Protein AF-A0A2M8LPF5-F1 (afdb_monomer_lite)

Radius of gyration: 15.5 Å; chains: 1; bounding box: 28×37×40 Å

Secondary structure (DSSP, 8-state):
-EEE-SS--SS--HHHHHTT--EEEEEEEESS-EEEEEEEE-SS--EEEEEEEETTTEEEEEEEESSEEEEEEEES-EEEEEEEEE-GGG-SS--EESSHHHHHH-SSSPPPTT------

pLDDT: mean 90.02, std 10.53, range [38.28, 98.12]

Foldseek 3Di:
DKDKDPADDPDDDPVCVVVVFTIKMKAKDFAPKAPKDWPAAQDDDDWDWDWDDDPPQKIWIFTDDPHTTMIIMGGNDMDIDFIWTDHVVVDDQATHTPDPVCCVVDRGHDDDNPDDDDPD

Sequence (120 aa):
MRLDLTEFPASPRPEWAEAGCDRVQCHVVFLDVADLRLERWAGAGEGELTVTSLEPRRLRIQAEGEAMRCGFTSNDSLTVRHVSAYRSHKGQERHFFASPLDRRRFTDELPRTDERTFYG

Organism: NCBI:txid2665496

Structure (mmCIF, N/CA/C/O backbone):
data_AF-A0A2M8LPF5-F1
#
_entry.id   AF-A0A2M8LPF5-F1
#
loop_
_atom_site.group_PDB
_atom_site.id
_atom_site.type_symbol
_atom_site.label_atom_id
_atom_site.label_alt_id
_atom_site.label_comp_id
_atom_site.label_asym_id
_atom_site.label_entity_id
_atom_site.label_seq_id
_atom_site.pdbx_PDB_ins_code
_atom_site.Cartn_x
_atom_site.Cartn_y
_atom_site.Cartn_z
_atom_site.occupancy
_atom_site.B_iso_or_equiv
_atom_site.auth_seq_id
_atom_site.auth_comp_id
_atom_site.auth_asym_id
_atom_site.auth_atom_id
_atom_site.pdbx_PDB_model_num
ATOM 1 N N . MET A 1 1 ? 3.780 -5.605 -3.356 1.00 89.69 1 MET A N 1
ATOM 2 C CA . MET A 1 1 ? 3.944 -4.134 -3.380 1.00 89.69 1 MET A CA 1
ATOM 3 C C . MET A 1 1 ? 3.510 -3.577 -2.038 1.00 89.69 1 MET A C 1
ATOM 5 O O . MET A 1 1 ? 2.483 -4.021 -1.543 1.00 89.69 1 MET A O 1
ATOM 9 N N . ARG A 1 2 ? 4.279 -2.665 -1.440 1.00 92.88 2 ARG A N 1
ATOM 10 C CA . ARG A 1 2 ? 3.896 -1.967 -0.204 1.00 92.88 2 ARG A CA 1
ATOM 11 C C . ARG A 1 2 ? 3.343 -0.595 -0.575 1.00 92.88 2 ARG A C 1
ATOM 13 O O . ARG A 1 2 ? 3.956 0.072 -1.400 1.00 92.88 2 ARG A O 1
ATOM 20 N N . LEU A 1 3 ? 2.203 -0.226 -0.004 1.00 92.62 3 LEU A N 1
ATOM 21 C CA . LEU A 1 3 ? 1.479 1.002 -0.324 1.00 92.62 3 LEU A CA 1
ATOM 22 C C . LEU A 1 3 ? 1.091 1.732 0.955 1.00 92.62 3 LEU A C 1
ATOM 24 O O . LEU A 1 3 ? 0.519 1.103 1.848 1.00 92.62 3 LEU A O 1
ATOM 28 N N . ASP A 1 4 ? 1.345 3.037 0.983 1.00 93.19 4 ASP A N 1
ATOM 29 C CA . ASP A 1 4 ? 0.772 3.966 1.953 1.00 93.19 4 ASP A CA 1
ATOM 30 C C . ASP A 1 4 ? -0.463 4.615 1.316 1.00 93.19 4 ASP A C 1
ATOM 32 O O . ASP A 1 4 ? -0.401 5.117 0.194 1.00 93.19 4 ASP A O 1
ATOM 36 N N . LEU A 1 5 ? -1.605 4.564 1.999 1.00 91.50 5 LEU A N 1
ATOM 37 C CA . LEU A 1 5 ? -2.843 5.162 1.511 1.00 91.50 5 LEU A CA 1
ATOM 38 C C . LEU A 1 5 ? -2.822 6.678 1.726 1.00 91.50 5 LEU A C 1
ATOM 40 O O . LEU A 1 5 ? -2.467 7.167 2.804 1.00 91.50 5 LEU A O 1
ATOM 44 N N . THR A 1 6 ? -3.259 7.416 0.705 1.00 87.06 6 THR A N 1
ATOM 45 C CA . THR A 1 6 ? -3.324 8.883 0.729 1.00 87.06 6 THR A CA 1
ATOM 46 C C . THR A 1 6 ? -4.303 9.397 1.780 1.00 87.06 6 THR A C 1
ATOM 48 O O . THR A 1 6 ? -4.025 10.396 2.443 1.00 87.06 6 THR A O 1
ATOM 51 N N . GLU A 1 7 ? -5.423 8.700 1.966 1.00 90.25 7 GLU A N 1
ATOM 52 C CA . GLU A 1 7 ? -6.460 9.062 2.928 1.00 90.25 7 GLU A CA 1
ATOM 53 C C . GLU A 1 7 ? -6.478 8.097 4.111 1.00 90.25 7 GLU A C 1
ATOM 55 O O . GLU A 1 7 ? -6.375 6.875 3.960 1.00 90.25 7 GLU A O 1
ATOM 60 N N . PHE A 1 8 ? -6.635 8.659 5.309 1.00 93.69 8 PHE A N 1
ATOM 61 C CA . PHE A 1 8 ? -6.887 7.864 6.500 1.00 93.69 8 PHE A CA 1
ATOM 62 C C . PHE A 1 8 ? -8.361 7.422 6.523 1.00 93.69 8 PHE A C 1
ATOM 64 O O . PHE A 1 8 ? -9.230 8.214 6.152 1.00 93.69 8 PHE A O 1
ATOM 71 N N . PRO A 1 9 ? -8.685 6.188 6.953 1.00 92.44 9 PRO A N 1
ATOM 72 C CA . PRO A 1 9 ? -10.062 5.707 6.956 1.00 92.44 9 PRO A CA 1
ATOM 73 C C . PRO A 1 9 ? -10.986 6.614 7.775 1.00 92.44 9 PRO A C 1
ATOM 75 O O . PRO A 1 9 ? -10.660 6.965 8.906 1.00 92.44 9 PRO A O 1
ATOM 78 N N . ALA A 1 10 ? -12.178 6.911 7.249 1.00 93.56 10 ALA A N 1
ATOM 79 C CA . ALA A 1 10 ? -13.189 7.712 7.953 1.00 93.56 10 ALA A CA 1
ATOM 80 C C . ALA A 1 10 ? -13.685 7.055 9.257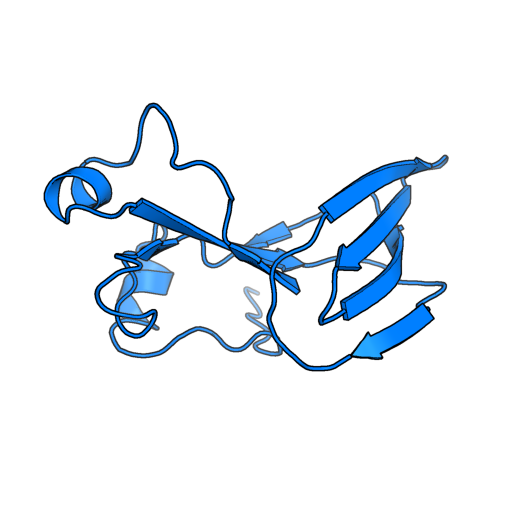 1.00 93.56 10 ALA A C 1
ATOM 82 O O . ALA A 1 10 ? -14.147 7.728 10.175 1.00 93.56 10 ALA A O 1
ATOM 83 N N . SER A 1 11 ? -13.598 5.728 9.347 1.00 93.75 11 SER A N 1
ATOM 84 C CA . SER A 1 11 ? -13.891 4.952 10.553 1.00 93.75 11 SER A CA 1
ATOM 85 C C . SER A 1 11 ? -12.700 4.046 10.857 1.00 93.75 11 SER A C 1
ATOM 87 O O . SER A 1 11 ? -12.702 2.869 10.485 1.00 93.75 11 SER A O 1
ATOM 89 N N . PRO A 1 12 ? -11.631 4.599 11.454 1.00 95.00 12 PRO A N 1
ATOM 90 C CA . PRO A 1 12 ? -10.447 3.827 11.782 1.00 95.00 12 PRO A CA 1
ATOM 91 C C . PRO A 1 12 ? -10.733 2.892 12.957 1.00 95.00 12 PRO A C 1
ATOM 93 O O . PRO A 1 12 ? -11.694 3.060 13.710 1.00 95.00 12 PRO A O 1
ATOM 96 N N . ARG A 1 13 ? -9.859 1.905 13.151 1.00 94.44 13 ARG A N 1
ATOM 97 C CA . ARG A 1 13 ? -9.925 1.060 14.344 1.00 94.44 13 ARG A CA 1
ATOM 98 C C . ARG A 1 13 ? -9.702 1.898 15.612 1.00 94.44 13 ARG A C 1
ATOM 100 O O . ARG A 1 13 ? -8.859 2.799 15.561 1.00 94.44 13 ARG A O 1
ATOM 107 N N . PRO A 1 14 ? -10.365 1.584 16.741 1.00 95.19 14 PRO A N 1
ATOM 108 C CA . PRO A 1 14 ? -10.202 2.336 17.986 1.00 95.19 14 PRO A CA 1
ATOM 109 C C . PRO A 1 14 ? -8.738 2.495 18.396 1.00 95.19 14 PRO A C 1
ATOM 111 O O . PRO A 1 14 ? -8.288 3.611 18.631 1.00 95.19 14 PRO A O 1
ATOM 114 N N . GLU A 1 15 ? -7.948 1.419 18.332 1.00 93.19 15 GLU A N 1
ATOM 115 C CA . GLU A 1 15 ? -6.530 1.476 18.699 1.00 93.19 15 GLU A CA 1
ATOM 116 C C . GLU A 1 15 ? -5.691 2.382 17.782 1.00 93.19 15 GLU A C 1
ATOM 118 O O . GLU A 1 15 ? -4.650 2.884 18.198 1.00 93.19 15 GLU A O 1
ATOM 123 N N . TRP A 1 16 ? -6.114 2.597 16.532 1.00 95.12 16 TRP A N 1
ATOM 124 C CA . TRP A 1 16 ? -5.430 3.499 15.604 1.00 95.12 16 TRP A CA 1
ATOM 125 C C . TRP A 1 16 ? -5.777 4.954 15.899 1.00 95.12 16 TRP A C 1
ATOM 127 O O . TRP A 1 16 ? -4.884 5.802 15.884 1.00 95.12 16 TRP A O 1
ATOM 137 N N . ALA A 1 17 ? -7.052 5.220 16.198 1.00 94.94 17 ALA A N 1
ATOM 138 C CA . ALA A 1 17 ? -7.534 6.539 16.591 1.00 94.94 17 ALA A CA 1
ATOM 139 C C . ALA A 1 17 ? -6.917 6.984 17.924 1.00 94.94 17 ALA A C 1
ATOM 141 O O . ALA A 1 17 ? -6.350 8.069 18.006 1.00 94.94 17 ALA A O 1
ATOM 142 N N . GLU A 1 18 ? -6.944 6.119 18.941 1.00 95.12 18 GLU A N 1
ATOM 143 C CA . GLU A 1 18 ? -6.337 6.362 20.256 1.00 95.12 18 GLU A CA 1
ATOM 144 C C . GLU A 1 18 ? -4.824 6.587 20.158 1.00 95.12 18 GLU A C 1
ATOM 146 O O . GLU A 1 18 ? -4.262 7.439 20.844 1.00 95.12 18 GLU A O 1
ATOM 151 N N . ALA A 1 19 ? -4.152 5.858 19.263 1.00 92.25 19 ALA A N 1
ATOM 152 C CA . ALA A 1 19 ? -2.734 6.045 18.991 1.00 92.25 19 ALA A CA 1
ATOM 153 C C . ALA A 1 19 ? -2.423 7.295 18.145 1.00 92.25 19 ALA A C 1
ATOM 155 O O . ALA A 1 19 ? -1.239 7.585 17.935 1.00 92.25 19 ALA A O 1
ATOM 156 N N . GLY A 1 20 ? -3.433 8.016 17.649 1.00 94.25 20 GLY A N 1
ATOM 157 C CA . GLY A 1 20 ? -3.277 9.200 16.804 1.00 94.25 20 GLY A CA 1
ATOM 158 C C . GLY A 1 20 ? -2.626 8.907 15.452 1.00 94.25 20 GLY A C 1
ATOM 159 O O . GLY A 1 20 ? -1.833 9.719 14.982 1.00 94.25 20 GLY A O 1
ATOM 160 N N . CYS A 1 21 ? -2.877 7.730 14.871 1.00 94.94 21 CYS A N 1
ATOM 161 C CA . CYS A 1 21 ? -2.365 7.382 13.545 1.00 94.94 21 CYS A CA 1
ATOM 162 C C . CYS A 1 21 ? -3.029 8.232 12.455 1.00 94.94 21 CYS A C 1
ATOM 164 O O . CYS A 1 21 ? -4.200 8.587 12.564 1.00 94.94 21 CYS A O 1
ATOM 166 N N . ASP A 1 22 ? -2.275 8.516 11.397 1.00 94.62 22 ASP A N 1
ATOM 167 C CA . ASP A 1 22 ? -2.681 9.382 10.282 1.00 94.62 22 ASP A CA 1
ATOM 168 C C . ASP A 1 22 ? -2.399 8.758 8.904 1.00 94.62 22 ASP A C 1
ATOM 170 O O . ASP A 1 22 ? -2.859 9.269 7.883 1.00 94.62 22 ASP A O 1
ATOM 174 N N . ARG A 1 23 ? -1.679 7.631 8.858 1.00 94.81 23 ARG A N 1
ATOM 175 C CA . ARG A 1 23 ? -1.395 6.870 7.638 1.00 94.81 23 ARG A CA 1
ATOM 176 C C . ARG A 1 23 ? -1.729 5.400 7.813 1.00 94.81 23 ARG A C 1
ATOM 178 O O . ARG A 1 23 ? -1.530 4.833 8.888 1.00 94.81 23 ARG A O 1
ATOM 185 N N . VAL A 1 24 ? -2.210 4.785 6.735 1.00 95.62 24 VAL A N 1
ATOM 186 C CA . VAL A 1 24 ? -2.424 3.337 6.634 1.00 95.62 24 VAL A CA 1
ATOM 187 C C . VAL A 1 24 ? -1.468 2.773 5.601 1.00 95.62 24 VAL A C 1
ATOM 189 O O . VAL A 1 24 ? -1.395 3.285 4.491 1.00 95.62 24 VAL A O 1
ATOM 192 N N . GLN A 1 25 ? -0.785 1.693 5.962 1.00 94.56 25 GLN A N 1
ATOM 193 C CA . GLN A 1 25 ? 0.094 0.940 5.084 1.00 94.56 25 GLN A CA 1
ATOM 194 C C . GLN A 1 25 ? -0.439 -0.479 4.898 1.00 94.56 25 GLN A C 1
ATOM 196 O O . GLN A 1 25 ? -0.939 -1.107 5.837 1.00 94.56 25 GLN A O 1
ATOM 201 N N . CYS A 1 26 ? -0.300 -1.018 3.692 1.00 94.19 26 CYS A N 1
ATOM 202 C CA . CYS A 1 26 ? -0.604 -2.415 3.411 1.00 94.19 26 CYS A CA 1
ATOM 203 C C . CYS A 1 26 ? 0.333 -3.008 2.361 1.00 94.19 26 CYS A C 1
ATOM 205 O O . CYS A 1 26 ? 1.048 -2.304 1.645 1.00 94.19 26 CYS A O 1
ATOM 207 N N . HIS A 1 27 ? 0.338 -4.336 2.278 1.00 94.25 27 HIS A N 1
ATOM 208 C CA . HIS A 1 27 ? 1.036 -5.076 1.238 1.00 94.25 27 HIS A CA 1
ATOM 209 C C . HIS A 1 27 ? 0.020 -5.701 0.296 1.00 94.25 27 HIS A C 1
ATOM 211 O O . HIS A 1 27 ? -0.787 -6.525 0.714 1.00 94.25 27 HIS A O 1
ATOM 217 N N . VAL A 1 28 ? 0.088 -5.355 -0.983 1.00 93.56 28 VAL A N 1
ATOM 218 C CA . VAL A 1 28 ? -0.699 -5.999 -2.036 1.00 93.56 28 VAL A CA 1
ATOM 219 C C . VAL A 1 28 ? 0.167 -7.046 -2.723 1.00 93.56 28 VAL A C 1
ATOM 221 O O . VAL A 1 28 ? 1.238 -6.740 -3.263 1.00 93.56 28 VAL A O 1
ATOM 224 N N . VAL A 1 29 ? -0.291 -8.292 -2.673 1.00 93.56 29 VAL A N 1
ATOM 225 C CA . VAL A 1 29 ? 0.316 -9.443 -3.336 1.00 93.56 29 VAL A CA 1
ATOM 226 C C . VAL A 1 29 ? -0.474 -9.730 -4.605 1.00 93.56 29 VAL A C 1
ATOM 228 O O . VAL A 1 29 ? -1.675 -10.000 -4.555 1.00 93.56 29 VAL A O 1
ATOM 231 N N . PHE A 1 30 ? 0.232 -9.670 -5.730 1.00 93.75 30 PHE A N 1
ATOM 232 C CA . PHE A 1 30 ? -0.294 -9.949 -7.059 1.00 93.75 30 PHE A CA 1
ATOM 233 C C . PHE A 1 30 ? 0.041 -11.390 -7.444 1.00 93.75 30 PHE A C 1
ATOM 235 O O . PHE A 1 30 ? 1.154 -11.858 -7.192 1.00 93.75 30 PHE A O 1
ATOM 242 N N . LEU A 1 31 ? -0.923 -12.089 -8.040 1.00 93.25 31 LEU A N 1
ATOM 243 C CA . LEU A 1 31 ? -0.777 -13.465 -8.514 1.00 93.25 31 LEU A CA 1
ATOM 244 C C . LEU A 1 31 ? -0.672 -13.489 -10.039 1.00 93.25 31 LEU A C 1
ATOM 246 O O . LEU A 1 31 ? -1.237 -12.621 -10.701 1.00 93.25 31 LEU A O 1
ATOM 250 N N . ASP A 1 32 ? 0.022 -14.494 -10.582 1.00 94.75 32 ASP A N 1
ATOM 251 C CA . ASP A 1 32 ? 0.197 -14.679 -12.035 1.00 94.75 32 ASP A CA 1
ATOM 252 C C . ASP A 1 32 ? 0.682 -13.392 -12.736 1.00 94.75 32 ASP A C 1
ATOM 254 O O . ASP A 1 32 ? 0.063 -12.899 -13.678 1.00 94.75 32 ASP A O 1
ATOM 258 N N . VAL A 1 33 ? 1.749 -12.786 -12.194 1.00 95.56 33 VAL A N 1
ATOM 259 C CA . VAL A 1 33 ? 2.309 -11.535 -12.724 1.00 95.56 33 VAL A CA 1
ATOM 260 C C . VAL A 1 33 ? 2.986 -11.793 -14.067 1.00 95.56 33 VAL A C 1
ATOM 262 O O . VAL A 1 33 ? 3.898 -12.615 -14.155 1.00 95.56 33 VAL A O 1
ATOM 265 N N . ALA A 1 34 ? 2.588 -11.037 -15.085 1.00 96.38 34 ALA A N 1
ATOM 266 C CA . ALA A 1 34 ? 3.151 -11.075 -16.427 1.00 96.38 34 ALA A CA 1
ATOM 267 C C . ALA A 1 34 ? 3.415 -9.657 -16.959 1.00 96.38 34 ALA A C 1
ATOM 269 O O 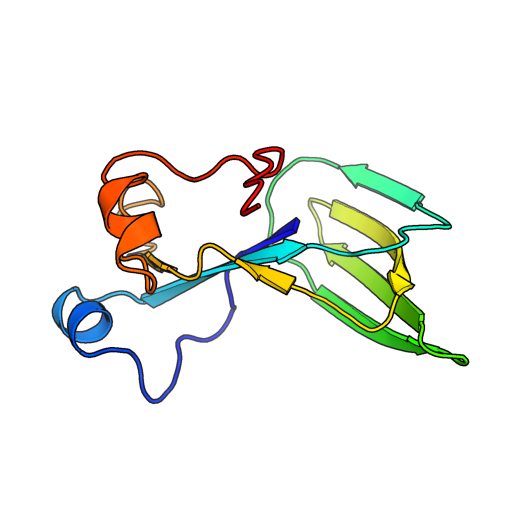. ALA A 1 34 ? 3.035 -8.656 -16.349 1.00 96.38 34 ALA A O 1
ATOM 270 N N . ASP A 1 35 ? 4.115 -9.571 -18.093 1.00 96.50 35 ASP A N 1
ATOM 271 C CA . ASP A 1 35 ? 4.385 -8.319 -18.817 1.00 96.50 35 ASP A CA 1
ATOM 272 C C . ASP A 1 35 ? 5.013 -7.204 -17.962 1.00 96.50 35 ASP A C 1
ATOM 274 O O . ASP A 1 35 ? 4.751 -6.020 -18.184 1.00 96.50 35 ASP A O 1
ATOM 278 N N . LEU A 1 36 ? 5.837 -7.571 -16.973 1.00 96.56 36 LEU A N 1
ATOM 279 C CA . LEU A 1 36 ? 6.467 -6.605 -16.081 1.00 96.56 36 LEU A CA 1
ATOM 280 C C . LEU A 1 36 ? 7.394 -5.670 -16.861 1.00 96.56 36 LEU A C 1
ATOM 282 O O . LEU A 1 36 ? 8.369 -6.094 -17.481 1.00 96.56 36 LEU A O 1
ATOM 286 N N . ARG A 1 37 ? 7.112 -4.376 -16.754 1.00 96.38 37 ARG A N 1
ATOM 287 C CA . ARG A 1 37 ? 7.949 -3.284 -17.236 1.00 96.38 37 ARG A CA 1
ATOM 288 C C . ARG A 1 37 ? 8.300 -2.385 -16.066 1.00 96.38 37 ARG A C 1
ATOM 290 O O . ARG A 1 37 ? 7.416 -1.887 -15.374 1.00 96.38 37 ARG A O 1
ATOM 297 N N . LEU A 1 38 ? 9.594 -2.174 -15.863 1.00 94.69 38 LEU A N 1
ATOM 298 C CA . LEU A 1 38 ? 10.131 -1.235 -14.888 1.00 94.69 38 LEU A CA 1
ATOM 299 C C . LEU A 1 38 ? 10.978 -0.217 -15.646 1.00 94.69 38 LEU A C 1
ATOM 301 O O . LEU A 1 38 ? 12.081 -0.531 -16.082 1.00 94.69 38 LEU A O 1
ATOM 305 N N . GLU A 1 39 ? 10.434 0.980 -15.846 1.00 94.50 39 GLU A N 1
ATOM 306 C CA . GLU A 1 39 ? 11.114 2.054 -16.581 1.00 94.50 39 GLU A CA 1
ATOM 307 C C . GLU A 1 39 ? 11.944 2.930 -15.642 1.00 94.50 39 GLU A C 1
ATOM 309 O O . GLU A 1 39 ? 12.997 3.440 -16.021 1.00 94.50 39 GLU A O 1
ATOM 314 N N . ARG A 1 40 ? 11.476 3.101 -14.402 1.00 93.38 40 ARG A N 1
ATOM 315 C CA . ARG A 1 40 ? 12.148 3.912 -13.388 1.00 93.38 40 ARG A CA 1
ATOM 316 C C . ARG A 1 40 ? 12.000 3.286 -12.013 1.00 93.38 40 ARG A C 1
ATOM 318 O O . ARG A 1 40 ? 10.896 2.909 -11.619 1.00 93.38 40 ARG A O 1
ATOM 325 N N . TRP A 1 41 ? 13.106 3.258 -11.274 1.00 90.94 41 TRP A N 1
ATOM 326 C CA . TRP A 1 41 ? 13.136 2.883 -9.867 1.00 90.94 41 TRP A CA 1
ATOM 327 C C . TRP A 1 41 ? 14.199 3.678 -9.103 1.00 90.94 41 TRP A C 1
ATOM 329 O O . TRP A 1 41 ? 15.394 3.461 -9.287 1.00 90.94 41 TRP A O 1
ATOM 339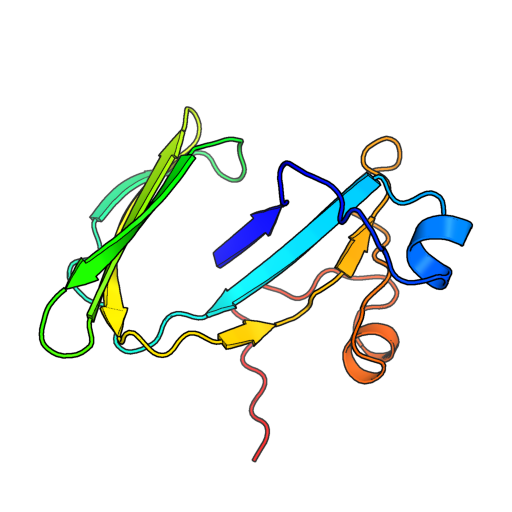 N N . ALA A 1 42 ? 13.748 4.572 -8.227 1.00 90.81 42 ALA A N 1
ATOM 340 C CA . ALA A 1 42 ? 14.566 5.306 -7.262 1.00 90.81 42 ALA A CA 1
ATOM 341 C C . ALA A 1 42 ? 14.218 4.946 -5.802 1.00 90.81 42 ALA A C 1
ATOM 343 O O . ALA A 1 42 ? 14.785 5.517 -4.876 1.00 90.81 42 ALA A O 1
ATOM 344 N N . GLY A 1 43 ? 13.312 3.981 -5.590 1.00 85.88 43 GLY A N 1
ATOM 345 C CA . GLY A 1 43 ? 12.867 3.537 -4.270 1.00 85.88 43 GLY A CA 1
ATOM 346 C C . GLY A 1 43 ? 11.415 3.907 -3.971 1.00 85.88 43 GLY A C 1
ATOM 347 O O . GLY A 1 43 ? 10.576 3.956 -4.871 1.00 85.88 43 GLY A O 1
ATOM 348 N N . ALA A 1 44 ? 11.117 4.114 -2.687 1.00 85.00 44 ALA A N 1
ATOM 349 C CA . ALA A 1 44 ? 9.800 4.549 -2.234 1.00 85.00 44 ALA A CA 1
ATOM 350 C C . ALA A 1 44 ? 9.535 6.006 -2.641 1.00 85.00 44 ALA A C 1
ATOM 352 O O . ALA A 1 44 ? 10.442 6.836 -2.623 1.00 85.00 44 ALA A O 1
ATOM 353 N N . GLY A 1 45 ? 8.287 6.316 -2.975 1.00 88.12 45 GLY A N 1
ATOM 354 C CA . GLY A 1 45 ? 7.858 7.667 -3.310 1.00 88.12 45 GLY A CA 1
ATOM 355 C C . GLY A 1 45 ? 6.353 7.739 -3.518 1.00 88.12 45 GLY A C 1
ATOM 356 O O . GLY A 1 45 ? 5.674 6.712 -3.574 1.00 88.12 45 GLY A O 1
ATOM 357 N N . GLU A 1 46 ? 5.851 8.963 -3.623 1.00 90.81 46 GLU A N 1
ATOM 358 C CA . GLU A 1 46 ? 4.454 9.227 -3.949 1.00 90.81 46 GLU A CA 1
ATOM 359 C C . GLU A 1 46 ? 4.210 9.038 -5.450 1.00 90.81 46 GLU A C 1
ATOM 361 O O . GLU A 1 46 ? 5.076 9.310 -6.289 1.00 90.81 46 GLU A O 1
ATOM 366 N N . GLY A 1 47 ? 3.024 8.544 -5.785 1.00 91.69 47 GLY A N 1
ATOM 367 C CA . GLY A 1 47 ? 2.632 8.284 -7.159 1.00 91.69 47 GLY A CA 1
ATOM 368 C C . GLY A 1 47 ? 1.185 7.831 -7.262 1.00 91.69 47 GLY A C 1
ATOM 369 O O . GLY A 1 47 ? 0.520 7.545 -6.266 1.00 91.69 47 GLY A O 1
ATOM 370 N N . GLU A 1 48 ? 0.712 7.762 -8.493 1.00 94.25 48 GLU A N 1
ATOM 371 C CA . GLU A 1 48 ? -0.603 7.260 -8.843 1.00 94.25 48 GLU A CA 1
ATOM 372 C C . GLU A 1 48 ? -0.530 5.760 -9.132 1.00 94.25 48 GLU A C 1
ATOM 374 O O . GLU A 1 48 ? 0.347 5.286 -9.859 1.00 94.25 48 GLU A O 1
ATOM 379 N N . LEU A 1 49 ? -1.475 5.006 -8.568 1.00 93.44 49 LEU A N 1
ATOM 380 C CA . LEU A 1 49 ? -1.677 3.595 -8.871 1.00 93.44 49 LEU A CA 1
ATOM 381 C C . LEU A 1 49 ? -2.988 3.435 -9.638 1.00 93.44 49 LEU A C 1
ATOM 383 O O . LEU A 1 49 ? -4.070 3.556 -9.069 1.00 93.44 49 LEU A O 1
ATOM 387 N N . THR A 1 50 ? -2.889 3.105 -10.920 1.00 96.50 50 THR A N 1
ATOM 388 C CA . THR A 1 50 ? -4.038 2.779 -11.764 1.00 96.50 50 THR A CA 1
ATOM 38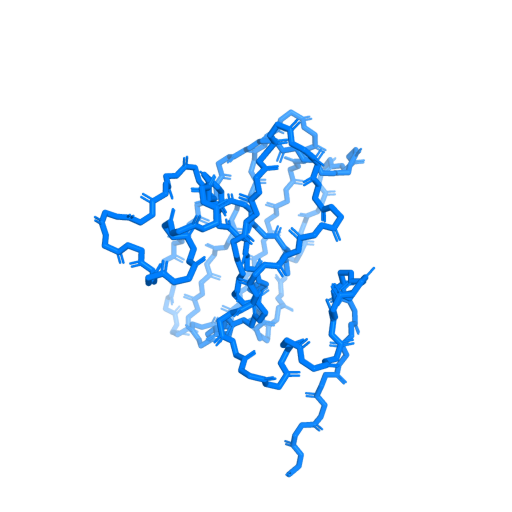9 C C . THR A 1 50 ? -4.225 1.267 -11.843 1.00 96.50 50 THR A C 1
ATOM 391 O O . THR A 1 50 ? -3.284 0.514 -12.107 1.00 96.50 50 THR A O 1
ATOM 394 N N . VAL A 1 51 ? -5.469 0.823 -11.657 1.00 96.25 51 VAL A N 1
ATOM 395 C CA . VAL A 1 51 ? -5.883 -0.577 -11.789 1.00 96.25 51 VAL A CA 1
ATOM 396 C C . VAL A 1 51 ? -7.002 -0.652 -12.818 1.00 96.25 51 VAL A C 1
ATOM 398 O O . VAL A 1 51 ? -8.073 -0.088 -12.622 1.00 96.25 51 VAL A O 1
ATOM 401 N N . THR A 1 52 ? -6.756 -1.345 -13.928 1.00 97.81 52 THR A N 1
ATOM 402 C CA . THR A 1 52 ? -7.746 -1.535 -14.999 1.00 97.81 52 THR A CA 1
ATOM 403 C C . THR A 1 52 ? -8.100 -3.010 -15.124 1.00 97.81 52 THR A C 1
ATOM 405 O O . THR A 1 52 ? -7.206 -3.850 -15.209 1.00 97.81 52 THR A O 1
ATOM 408 N N . SER A 1 53 ? -9.395 -3.329 -15.168 1.00 97.25 53 SER A N 1
ATOM 409 C CA . SER A 1 53 ? -9.859 -4.702 -15.402 1.00 97.25 53 SER A CA 1
ATOM 410 C C . SER A 1 53 ? -9.652 -5.114 -16.859 1.00 97.25 53 SER A C 1
ATOM 412 O O . SER A 1 53 ? -9.907 -4.334 -17.775 1.00 97.25 53 SER A O 1
ATOM 414 N N . LEU A 1 54 ? -9.180 -6.341 -17.064 1.00 96.69 54 LEU A N 1
ATOM 415 C CA . LEU A 1 54 ? -8.968 -6.976 -18.359 1.00 96.69 54 LEU A CA 1
ATOM 416 C C . LEU A 1 54 ? -9.674 -8.338 -18.382 1.00 96.69 54 LEU A C 1
ATOM 418 O O . LEU A 1 54 ? -9.728 -9.040 -17.372 1.00 96.69 54 LEU A O 1
ATOM 422 N N . GLU A 1 55 ? -10.153 -8.747 -19.554 1.00 93.25 55 GLU A N 1
ATOM 423 C CA . GLU A 1 55 ? -10.797 -10.049 -19.740 1.00 93.25 55 GLU A CA 1
ATOM 424 C C . GLU A 1 55 ? -9.846 -11.083 -20.376 1.00 93.25 55 GLU A C 1
ATOM 426 O O . GLU A 1 55 ? -9.068 -10.722 -21.266 1.00 93.25 55 GLU A O 1
ATOM 431 N N . PRO A 1 56 ? -9.927 -12.373 -19.985 1.00 93.25 56 PRO A N 1
ATOM 432 C CA . PRO A 1 56 ? -10.680 -12.896 -18.843 1.00 93.25 56 PRO A CA 1
ATOM 433 C C . PRO A 1 56 ? -9.884 -12.814 -17.526 1.00 93.25 56 PRO A C 1
ATOM 435 O O . PRO A 1 56 ? -8.761 -13.314 -17.457 1.00 93.25 56 PRO A O 1
ATOM 438 N N . ARG A 1 57 ? -10.490 -12.274 -16.455 1.00 95.25 57 ARG A N 1
ATOM 439 C CA . ARG A 1 57 ? -9.993 -12.352 -15.054 1.00 95.25 57 ARG A CA 1
ATOM 440 C C . ARG A 1 57 ? -8.559 -11.853 -14.841 1.00 95.25 57 ARG A C 1
ATOM 442 O O . ARG A 1 57 ? -7.721 -12.504 -14.201 1.00 95.25 57 ARG A O 1
ATOM 449 N N . ARG A 1 58 ? -8.256 -10.694 -15.414 1.00 97.19 58 ARG A N 1
ATOM 450 C CA . ARG A 1 58 ? -6.932 -10.072 -15.377 1.00 97.19 58 ARG A CA 1
ATOM 451 C C . ARG A 1 58 ? -7.036 -8.624 -14.919 1.00 97.19 58 ARG A C 1
ATOM 453 O O . ARG A 1 58 ? -8.058 -7.968 -15.090 1.00 97.19 58 ARG A O 1
ATOM 460 N N . LEU A 1 59 ? -5.943 -8.104 -14.384 1.00 98.06 59 LEU A N 1
ATOM 461 C CA . LEU A 1 59 ? -5.770 -6.690 -14.080 1.00 98.06 59 LEU A CA 1
ATOM 462 C C . LEU A 1 59 ? -4.535 -6.179 -14.805 1.00 98.06 59 LEU A C 1
ATOM 464 O O . LEU A 1 59 ? -3.515 -6.865 -14.867 1.00 98.06 59 LEU A O 1
ATOM 468 N N . ARG A 1 60 ? -4.616 -4.959 -15.327 1.00 98.00 60 ARG A N 1
ATOM 469 C CA . ARG A 1 60 ? -3.448 -4.148 -15.663 1.00 98.00 60 ARG A CA 1
ATOM 470 C C . ARG A 1 60 ? -3.182 -3.206 -14.504 1.00 98.00 60 ARG A C 1
ATOM 472 O O . ARG A 1 60 ? -4.059 -2.429 -14.131 1.00 98.00 60 ARG A O 1
ATOM 479 N N . ILE A 1 61 ? -1.971 -3.281 -13.973 1.00 97.81 61 ILE A N 1
ATOM 480 C CA . ILE A 1 61 ? -1.485 -2.439 -12.889 1.00 97.81 61 ILE A CA 1
ATOM 481 C C . ILE A 1 61 ? -0.470 -1.469 -13.473 1.00 97.81 61 ILE A C 1
ATOM 483 O O . ILE A 1 61 ? 0.439 -1.886 -14.191 1.00 97.81 61 ILE A O 1
ATOM 487 N N . GLN A 1 62 ? -0.629 -0.184 -13.178 1.00 97.38 62 GLN A N 1
ATOM 488 C CA . GLN A 1 62 ? 0.318 0.860 -13.556 1.00 97.38 62 GLN A CA 1
ATOM 489 C C . GLN A 1 62 ? 0.581 1.734 -12.336 1.00 97.38 62 GLN A C 1
ATOM 491 O O . GLN A 1 62 ? -0.358 2.268 -11.756 1.00 97.38 62 GLN A O 1
ATOM 496 N N . ALA A 1 63 ? 1.845 1.853 -11.942 1.00 94.75 63 ALA A N 1
ATOM 497 C CA . ALA A 1 63 ? 2.291 2.762 -10.898 1.00 94.75 63 ALA A CA 1
ATOM 498 C C . ALA A 1 63 ? 3.197 3.824 -11.527 1.00 94.75 63 ALA A C 1
ATOM 500 O O . ALA A 1 63 ? 4.208 3.480 -12.147 1.00 94.75 63 ALA A O 1
ATOM 501 N N . GLU A 1 64 ? 2.836 5.094 -11.374 1.00 95.62 64 GLU A N 1
ATOM 502 C CA . GLU A 1 64 ? 3.564 6.225 -11.950 1.00 95.62 64 GLU A CA 1
ATOM 503 C C . GLU A 1 64 ? 3.764 7.332 -10.912 1.00 95.62 64 GLU A C 1
ATOM 505 O O . GLU A 1 64 ? 2.822 7.817 -10.297 1.00 95.62 64 GLU A O 1
ATOM 510 N N . GLY A 1 65 ? 5.012 7.734 -10.713 1.00 93.94 65 GLY A N 1
ATOM 511 C CA . GLY A 1 65 ? 5.420 8.804 -9.815 1.00 93.94 65 GLY A CA 1
ATOM 512 C C . GLY A 1 65 ? 6.847 9.244 -10.123 1.00 93.94 65 GLY A C 1
ATOM 513 O O . GLY A 1 65 ? 7.537 8.663 -10.966 1.00 93.94 65 GLY A O 1
ATOM 514 N N . GLU A 1 66 ? 7.329 10.272 -9.429 1.00 93.12 66 GLU A N 1
ATOM 515 C CA . GLU A 1 66 ? 8.670 10.807 -9.686 1.00 93.12 66 GLU A CA 1
ATOM 516 C C . GLU A 1 66 ? 9.763 9.756 -9.425 1.00 93.12 66 GLU A C 1
ATOM 518 O O . GLU A 1 66 ? 10.693 9.610 -10.224 1.00 93.12 66 GLU A O 1
ATOM 523 N N . ALA A 1 67 ? 9.606 8.971 -8.355 1.00 91.75 67 ALA A N 1
ATOM 524 C CA . ALA A 1 67 ? 10.557 7.942 -7.946 1.00 91.75 67 ALA A CA 1
ATOM 525 C C . ALA A 1 67 ? 10.378 6.601 -8.679 1.00 91.75 67 ALA A C 1
ATOM 527 O O . ALA A 1 67 ? 11.292 5.774 -8.675 1.00 91.75 67 ALA A O 1
ATOM 528 N N . MET A 1 68 ? 9.224 6.347 -9.305 1.00 92.06 68 MET A N 1
ATOM 529 C CA . MET A 1 68 ? 8.903 5.023 -9.837 1.00 92.06 68 MET A CA 1
ATOM 530 C C . MET A 1 68 ? 7.985 5.082 -11.046 1.00 92.06 68 MET A C 1
ATOM 532 O O . MET A 1 68 ? 6.975 5.774 -11.043 1.00 92.06 68 MET A O 1
ATOM 536 N N . ARG A 1 69 ? 8.293 4.262 -12.049 1.00 96.00 69 ARG A N 1
ATOM 537 C CA . ARG A 1 69 ? 7.366 3.964 -13.134 1.00 96.00 69 ARG A CA 1
ATOM 538 C C . ARG A 1 69 ? 7.422 2.486 -13.460 1.00 96.00 69 ARG A C 1
ATOM 540 O O . ARG A 1 69 ? 8.436 2.000 -13.972 1.00 96.00 69 ARG A O 1
ATOM 547 N N . CYS A 1 70 ? 6.352 1.772 -13.137 1.00 95.25 70 CYS A N 1
ATOM 548 C CA . CYS A 1 70 ? 6.230 0.358 -13.446 1.00 95.25 70 CYS A CA 1
ATOM 549 C C . CYS A 1 70 ? 4.822 -0.009 -13.906 1.00 95.25 70 CYS A C 1
ATOM 551 O O . CYS A 1 70 ? 3.836 0.636 -13.558 1.00 95.25 70 CYS A O 1
ATOM 553 N N . GLY A 1 71 ? 4.732 -1.067 -14.701 1.00 97.12 71 GLY A N 1
ATOM 554 C CA . GLY A 1 71 ? 3.463 -1.632 -15.117 1.00 97.12 71 GLY A CA 1
ATOM 555 C C . GLY A 1 71 ? 3.579 -3.130 -15.318 1.00 97.12 71 GLY A C 1
ATOM 556 O O . GLY A 1 71 ? 4.636 -3.629 -15.695 1.00 97.12 71 GLY A O 1
ATOM 557 N N . PHE A 1 72 ? 2.506 -3.851 -15.036 1.00 97.69 72 PHE A N 1
ATOM 558 C CA . PHE A 1 72 ? 2.432 -5.296 -15.222 1.00 97.69 72 PHE A CA 1
ATOM 559 C C . PHE A 1 72 ? 0.975 -5.739 -15.350 1.00 97.69 72 PHE A C 1
ATOM 561 O O . PHE A 1 72 ? 0.045 -4.977 -15.066 1.00 97.69 72 PHE A O 1
ATOM 568 N N . THR A 1 73 ? 0.771 -6.978 -15.778 1.00 98.12 73 THR A N 1
ATOM 569 C CA . THR A 1 73 ? -0.525 -7.650 -15.703 1.00 98.12 73 THR A CA 1
ATOM 570 C C . THR A 1 73 ? -0.514 -8.674 -14.572 1.00 98.12 73 THR A C 1
ATOM 572 O O . THR A 1 73 ? 0.534 -9.213 -14.224 1.00 98.12 73 THR A O 1
ATOM 575 N N . SER A 1 74 ? -1.663 -8.916 -13.950 1.00 97.69 74 SER A N 1
ATOM 576 C CA . SER A 1 74 ? -1.836 -9.952 -12.925 1.00 97.69 74 SER A CA 1
ATOM 577 C C . SER A 1 74 ? -3.200 -10.614 -13.061 1.00 97.69 74 SER A C 1
ATOM 579 O O . SER A 1 74 ? -4.080 -10.102 -13.755 1.00 97.69 74 SER A O 1
ATOM 581 N N . ASN A 1 75 ? -3.422 -11.725 -12.365 1.00 97.12 75 ASN A N 1
ATOM 582 C CA . ASN A 1 75 ? -4.777 -12.211 -12.125 1.00 97.12 75 ASN A CA 1
ATOM 583 C C . ASN A 1 75 ? -5.601 -11.179 -11.316 1.00 97.12 75 ASN A C 1
ATOM 585 O O . ASN A 1 75 ? -5.041 -10.336 -10.607 1.00 97.12 75 ASN A O 1
ATOM 589 N N . ASP A 1 76 ? -6.928 -11.242 -11.450 1.00 95.69 76 ASP A N 1
ATOM 590 C CA . ASP A 1 76 ? -7.899 -10.407 -10.726 1.00 95.69 76 ASP A CA 1
ATOM 591 C C . ASP A 1 76 ? -8.049 -10.744 -9.236 1.00 95.69 76 ASP A C 1
ATOM 593 O O . ASP A 1 76 ? -8.557 -9.932 -8.463 1.00 95.69 76 ASP A O 1
ATOM 597 N N . SER A 1 77 ? -7.552 -11.903 -8.804 1.00 94.31 77 SER A N 1
ATOM 598 C CA . SER A 1 77 ? -7.483 -12.277 -7.396 1.00 94.31 77 SER A CA 1
ATOM 599 C C . SER A 1 77 ? -6.213 -11.707 -6.765 1.00 94.31 77 SER A C 1
ATOM 601 O O . SER A 1 77 ? -5.096 -12.153 -7.032 1.00 94.31 77 SER A O 1
ATOM 603 N N . LEU A 1 78 ? -6.394 -10.718 -5.891 1.00 91.81 78 LEU A N 1
ATOM 604 C CA . LEU A 1 78 ? -5.326 -10.065 -5.137 1.00 91.81 78 LEU A CA 1
ATOM 605 C C . LEU A 1 78 ? -5.429 -10.411 -3.654 1.00 91.81 78 LEU A C 1
ATOM 607 O O . LEU A 1 78 ? -6.519 -10.606 -3.122 1.00 91.81 78 LEU A O 1
ATOM 611 N N . THR A 1 79 ? -4.291 -10.446 -2.959 1.00 92.81 79 THR A N 1
ATOM 612 C CA . THR A 1 79 ? -4.272 -10.572 -1.494 1.00 92.81 79 THR A CA 1
ATOM 613 C C . THR A 1 79 ? -3.710 -9.306 -0.868 1.00 92.81 79 THR A C 1
ATOM 615 O O . THR A 1 79 ? -2.598 -8.899 -1.196 1.00 92.81 79 THR A O 1
ATOM 618 N N . VAL A 1 80 ? -4.440 -8.719 0.080 1.00 92.75 80 VAL A N 1
ATOM 619 C CA . VAL A 1 80 ? -3.938 -7.628 0.925 1.00 92.75 80 VAL A CA 1
ATOM 620 C C . VAL A 1 80 ? -3.466 -8.211 2.257 1.00 92.75 80 VAL A C 1
ATOM 622 O O . VAL A 1 80 ? -4.210 -8.928 2.925 1.00 92.75 80 VAL A O 1
ATOM 625 N N . ARG A 1 81 ? -2.219 -7.931 2.640 1.00 92.31 81 ARG A N 1
ATOM 626 C CA . ARG A 1 81 ? -1.566 -8.410 3.868 1.00 92.31 81 ARG A CA 1
ATOM 627 C C . ARG A 1 81 ? -0.992 -7.251 4.673 1.00 92.31 81 ARG A C 1
ATOM 629 O O . ARG A 1 81 ? -0.835 -6.145 4.155 1.00 92.31 81 ARG A O 1
ATOM 636 N N . HIS A 1 82 ? -0.667 -7.526 5.936 1.00 93.38 82 HIS A N 1
ATOM 637 C CA . HIS A 1 82 ? 0.066 -6.618 6.822 1.00 93.38 82 HIS A CA 1
ATOM 638 C C . HIS A 1 82 ? -0.538 -5.212 6.910 1.00 93.38 82 HIS A C 1
ATOM 640 O O . HIS A 1 82 ? 0.173 -4.208 6.950 1.00 93.38 82 HIS A O 1
ATOM 646 N N . VAL A 1 83 ? -1.872 -5.141 6.925 1.00 94.81 83 VAL A N 1
ATOM 647 C CA . VAL A 1 83 ? -2.587 -3.873 7.076 1.00 94.81 83 VAL A CA 1
ATOM 648 C C . VAL A 1 83 ? -2.244 -3.294 8.440 1.00 94.81 83 VAL A C 1
ATOM 650 O O . VAL A 1 83 ? -2.425 -3.950 9.468 1.00 94.81 83 VAL A O 1
ATOM 653 N N . SER A 1 84 ? -1.741 -2.071 8.455 1.00 94.88 84 SER A N 1
ATOM 654 C CA . SER A 1 84 ? -1.294 -1.388 9.662 1.00 94.88 84 SER A CA 1
ATOM 655 C C . SER A 1 84 ? -1.487 0.112 9.539 1.00 94.88 84 SER A C 1
ATOM 657 O O . SER A 1 84 ? -1.616 0.638 8.437 1.00 94.88 84 SER A O 1
ATOM 659 N N . ALA A 1 85 ? -1.500 0.795 10.675 1.00 95.31 85 ALA A N 1
ATOM 660 C CA . ALA A 1 85 ? -1.480 2.248 10.724 1.00 95.31 85 ALA A CA 1
ATOM 661 C C . ALA A 1 85 ? -0.231 2.746 11.455 1.00 95.31 85 ALA A C 1
ATOM 663 O O . ALA A 1 85 ? 0.293 2.051 12.328 1.00 95.31 85 ALA A O 1
ATOM 664 N N . TYR A 1 86 ? 0.243 3.938 11.112 1.00 93.38 86 TYR A N 1
ATOM 665 C CA . TYR A 1 86 ? 1.375 4.583 11.775 1.00 93.38 86 TYR A CA 1
ATOM 666 C C . TYR A 1 86 ? 1.168 6.099 11.854 1.00 93.38 86 TYR A C 1
ATOM 668 O O . TYR A 1 86 ? 0.205 6.647 11.315 1.00 93.38 86 TYR A O 1
ATOM 676 N N . ARG A 1 87 ? 2.067 6.760 12.589 1.00 93.31 87 ARG A N 1
ATOM 677 C CA . ARG A 1 87 ? 2.126 8.219 12.732 1.00 93.31 87 ARG A CA 1
ATOM 678 C C . ARG A 1 87 ? 3.218 8.763 11.829 1.00 93.31 87 ARG A C 1
ATOM 680 O O . ARG A 1 87 ? 4.393 8.637 12.166 1.00 93.31 87 ARG A O 1
ATOM 687 N N . SER A 1 88 ? 2.843 9.403 10.733 1.00 90.25 88 SER A N 1
ATOM 688 C CA . SER A 1 88 ? 3.769 9.897 9.713 1.00 90.25 88 SER A CA 1
ATOM 689 C C . SER A 1 88 ? 4.856 10.810 10.284 1.00 90.25 88 SER A C 1
ATOM 691 O O . SER A 1 88 ? 6.039 10.612 10.018 1.00 90.25 88 SER A O 1
ATOM 693 N N . HIS A 1 89 ? 4.476 11.723 11.180 1.00 88.69 89 HIS A N 1
ATOM 694 C CA . HIS A 1 89 ? 5.386 12.663 11.839 1.00 88.69 89 HIS A CA 1
ATOM 695 C C . HIS A 1 89 ? 6.383 12.017 12.823 1.00 88.69 89 HIS A C 1
ATOM 697 O O . HIS A 1 89 ? 7.308 12.691 13.267 1.00 88.69 89 HIS A O 1
ATOM 703 N N . LYS A 1 90 ? 6.202 10.740 13.198 1.00 83.44 90 LYS A N 1
ATOM 704 C CA . LYS A 1 90 ? 7.138 9.983 14.057 1.00 83.44 90 LYS A CA 1
ATOM 705 C C . LYS A 1 90 ? 7.923 8.911 13.294 1.00 83.44 90 LYS A C 1
ATOM 707 O O . LYS A 1 90 ? 8.601 8.112 13.930 1.00 83.44 90 LYS A O 1
ATOM 712 N N . GLY A 1 91 ? 7.823 8.883 11.966 1.00 80.12 91 GLY A N 1
ATOM 713 C CA . GLY A 1 91 ? 8.443 7.857 11.131 1.00 80.12 91 GLY A CA 1
ATOM 714 C C . GLY A 1 91 ? 7.638 6.553 11.044 1.00 80.12 91 GLY A C 1
ATOM 715 O O . GLY A 1 91 ? 6.609 6.375 11.697 1.00 80.12 91 GLY A O 1
ATOM 716 N N . GLN A 1 92 ? 8.121 5.635 10.202 1.00 81.00 92 GLN A N 1
ATOM 717 C CA . GLN A 1 92 ? 7.474 4.347 9.893 1.00 81.00 92 GLN A CA 1
ATOM 718 C C . GLN A 1 92 ? 7.976 3.188 10.774 1.00 81.00 92 GLN A C 1
ATOM 720 O O . GLN A 1 92 ? 7.763 2.024 10.468 1.00 81.00 92 GLN A O 1
ATOM 725 N N . GLU A 1 93 ? 8.693 3.472 11.860 1.00 77.12 93 GLU A N 1
ATOM 726 C CA . GLU A 1 93 ? 9.316 2.420 12.677 1.00 77.12 93 GLU A CA 1
ATOM 727 C C . GLU A 1 93 ? 8.292 1.666 13.529 1.00 77.12 93 GLU A C 1
ATOM 729 O O . GLU A 1 93 ? 8.462 0.486 13.819 1.00 77.12 93 GLU A O 1
ATOM 734 N N . ARG A 1 94 ? 7.197 2.334 13.914 1.00 85.81 94 ARG A N 1
ATOM 735 C CA . ARG A 1 94 ? 6.181 1.756 14.795 1.00 85.81 94 ARG A CA 1
ATOM 736 C C . ARG A 1 94 ? 4.828 1.674 14.114 1.00 85.81 94 ARG A C 1
ATOM 738 O O . ARG A 1 94 ? 4.163 2.690 13.906 1.00 85.81 94 ARG A O 1
ATOM 745 N N . HIS A 1 95 ? 4.401 0.441 13.868 1.00 91.62 95 HIS A N 1
ATOM 746 C CA . HIS A 1 95 ? 3.141 0.124 13.213 1.00 91.62 95 HIS A CA 1
ATOM 747 C C . HIS A 1 95 ? 2.128 -0.489 14.182 1.00 91.62 95 HIS A C 1
ATOM 749 O O . HIS A 1 95 ? 2.435 -1.339 15.016 1.00 91.62 95 HIS A O 1
ATOM 755 N N . PHE A 1 96 ? 0.874 -0.075 14.037 1.00 93.31 96 PHE A N 1
ATOM 756 C CA . PHE A 1 96 ? -0.278 -0.643 14.720 1.00 93.31 96 PHE A CA 1
ATOM 757 C C . PHE A 1 96 ? -0.973 -1.602 13.755 1.00 93.31 96 PHE A C 1
ATOM 759 O O . PHE A 1 96 ? -1.845 -1.208 12.981 1.00 93.31 96 PHE A O 1
ATOM 766 N N . PHE A 1 97 ? -0.567 -2.870 13.752 1.00 94.25 97 PHE A N 1
ATOM 767 C CA . PHE A 1 97 ? -1.107 -3.862 12.817 1.00 94.25 97 PHE A CA 1
ATOM 768 C C . PHE A 1 97 ? -2.577 -4.184 13.083 1.00 94.25 97 PHE A C 1
ATOM 770 O O . PHE A 1 97 ? -3.025 -4.229 14.226 1.00 94.25 97 PHE A O 1
ATOM 777 N N . AL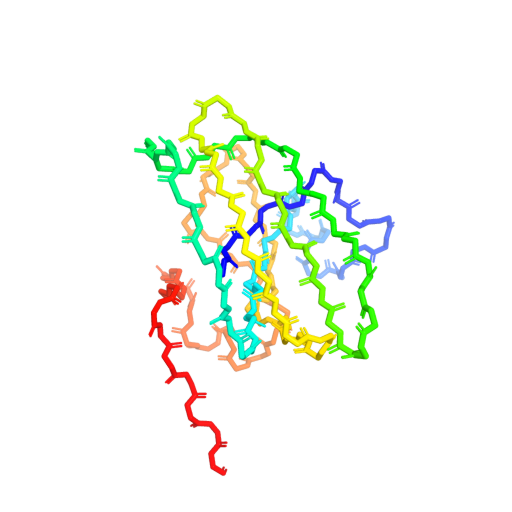A A 1 98 ? -3.346 -4.462 12.034 1.00 93.31 98 ALA A N 1
ATOM 778 C CA . ALA A 1 98 ? -4.725 -4.917 12.152 1.00 93.31 98 ALA A CA 1
ATOM 779 C C . ALA A 1 98 ? -4.803 -6.380 12.634 1.00 93.31 98 ALA A C 1
ATOM 781 O O . ALA A 1 98 ? -5.629 -6.725 13.481 1.00 93.31 98 ALA A O 1
ATOM 782 N N . SER A 1 99 ? -3.942 -7.250 12.109 1.00 91.69 99 SER A N 1
ATOM 783 C CA . SER A 1 99 ? -3.927 -8.668 12.468 1.00 91.69 99 SER A CA 1
ATOM 784 C C . SER A 1 99 ? -3.238 -8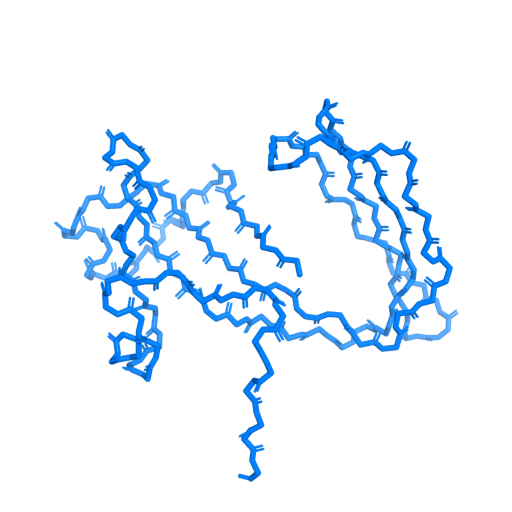.888 13.821 1.00 91.69 99 SER A C 1
ATOM 786 O O . SER A 1 99 ? -2.119 -8.407 14.008 1.00 91.69 99 SER A O 1
ATOM 788 N N . PRO A 1 100 ? -3.834 -9.650 14.759 1.00 90.69 100 PRO A N 1
ATOM 789 C CA . PRO A 1 100 ? -3.159 -10.044 15.997 1.00 90.69 100 PRO A CA 1
ATOM 790 C C . PRO A 1 100 ? -1.861 -10.824 15.758 1.00 90.69 100 PRO A C 1
ATOM 792 O O . PRO A 1 100 ? -0.908 -10.688 16.523 1.00 90.69 100 PRO A O 1
ATOM 795 N N . LEU A 1 101 ? -1.806 -11.625 14.688 1.00 90.69 101 LEU A N 1
ATOM 796 C CA . LEU A 1 101 ? -0.603 -12.373 14.331 1.00 90.69 101 LEU A CA 1
ATOM 797 C C . LEU A 1 101 ? 0.516 -11.436 13.872 1.00 90.69 101 LEU A C 1
ATOM 799 O O . LEU A 1 101 ? 1.652 -11.595 14.312 1.00 90.69 101 LEU A O 1
ATOM 803 N N . ASP A 1 102 ? 0.182 -10.444 13.044 1.00 91.12 102 ASP A N 1
ATOM 804 C CA . ASP A 1 102 ? 1.152 -9.442 12.599 1.00 91.12 102 ASP A CA 1
ATOM 805 C C . ASP A 1 102 ? 1.655 -8.615 13.785 1.00 91.12 102 ASP A C 1
ATOM 807 O O . ASP A 1 102 ? 2.858 -8.445 13.929 1.00 91.12 102 ASP A O 1
ATOM 811 N N . ARG A 1 103 ? 0.770 -8.198 14.708 1.00 90.19 103 ARG A N 1
ATOM 812 C CA . ARG A 1 103 ? 1.177 -7.492 15.941 1.00 90.19 103 ARG A CA 1
ATOM 813 C C . ARG A 1 103 ? 2.214 -8.256 16.741 1.00 90.19 103 ARG A C 1
ATOM 815 O O . ARG A 1 103 ? 3.088 -7.640 17.323 1.00 90.19 103 ARG A O 1
ATOM 822 N N . ARG A 1 104 ? 2.079 -9.581 16.817 1.00 88.31 104 ARG A N 1
ATOM 823 C CA . ARG A 1 104 ? 3.000 -10.430 17.575 1.00 88.31 104 ARG A CA 1
ATOM 824 C C . ARG A 1 104 ? 4.345 -10.597 16.868 1.00 88.31 104 ARG A C 1
ATOM 826 O O . ARG A 1 104 ? 5.351 -10.772 17.545 1.00 88.31 104 ARG A O 1
ATOM 833 N N . ARG A 1 105 ? 4.348 -10.630 15.534 1.00 87.44 105 ARG A N 1
ATOM 834 C CA . ARG A 1 105 ? 5.548 -10.888 14.724 1.00 87.44 105 ARG A CA 1
ATOM 835 C C . ARG A 1 105 ? 6.355 -9.631 14.426 1.00 87.44 105 ARG A C 1
ATOM 837 O O . ARG A 1 105 ? 7.571 -9.708 14.369 1.00 87.44 105 ARG A O 1
ATOM 844 N N . PHE A 1 106 ? 5.675 -8.507 14.248 1.00 86.25 106 PHE A N 1
ATOM 845 C CA . PHE A 1 106 ? 6.223 -7.286 13.664 1.00 86.25 106 PHE A CA 1
ATOM 846 C C . PHE A 1 106 ? 6.166 -6.108 14.645 1.00 86.25 106 PHE A C 1
ATOM 848 O O . PHE A 1 106 ? 5.992 -4.966 14.239 1.00 86.25 106 PHE A O 1
ATOM 855 N N . THR A 1 107 ? 6.264 -6.376 15.953 1.00 70.62 107 THR A N 1
ATOM 856 C CA . THR A 1 107 ? 6.159 -5.345 17.004 1.00 70.62 107 THR A CA 1
ATOM 857 C C . THR A 1 107 ? 7.124 -4.178 16.779 1.00 70.62 107 THR A C 1
ATOM 859 O O . THR A 1 107 ? 6.716 -3.027 16.927 1.00 70.62 107 THR A O 1
ATOM 862 N N . ASP A 1 108 ? 8.363 -4.488 16.385 1.00 72.56 108 ASP A N 1
ATOM 863 C CA . ASP A 1 108 ? 9.469 -3.530 16.250 1.00 72.56 108 ASP A CA 1
ATOM 864 C C . ASP A 1 108 ? 10.113 -3.556 14.848 1.00 72.56 108 ASP A C 1
ATOM 866 O O . ASP A 1 108 ? 11.142 -2.927 14.619 1.00 72.56 108 ASP A O 1
ATOM 870 N N . GLU A 1 109 ? 9.526 -4.293 13.898 1.00 81.12 109 GLU A N 1
ATOM 871 C CA . GLU A 1 109 ? 10.081 -4.476 12.554 1.00 81.12 109 GLU A CA 1
ATOM 872 C C . GLU A 1 109 ? 8.985 -4.450 11.490 1.00 81.12 109 GLU A C 1
ATOM 874 O O . GLU A 1 109 ? 7.894 -4.980 11.682 1.00 81.12 109 GLU A O 1
ATOM 879 N N . LEU A 1 110 ? 9.285 -3.874 10.325 1.00 83.94 110 LEU A N 1
ATOM 880 C CA . LEU A 1 110 ? 8.371 -3.891 9.188 1.00 83.94 110 LEU A CA 1
ATOM 881 C C . LEU A 1 110 ? 8.481 -5.211 8.407 1.00 83.94 110 LEU A C 1
ATOM 883 O O . LEU A 1 110 ? 9.589 -5.554 7.989 1.00 83.94 110 LEU A O 1
ATOM 887 N N . PRO A 1 111 ? 7.355 -5.889 8.094 1.00 84.25 111 PRO A N 1
ATOM 888 C CA . PRO A 1 111 ? 7.369 -7.105 7.285 1.00 84.25 111 PRO A CA 1
ATOM 889 C C . PRO A 1 111 ? 8.071 -6.848 5.961 1.00 84.25 111 PRO A C 1
ATOM 891 O O . PRO A 1 111 ? 7.755 -5.865 5.278 1.00 84.25 111 PRO A O 1
ATOM 894 N N . ARG A 1 112 ? 9.008 -7.704 5.557 1.00 84.62 112 ARG A N 1
ATOM 895 C CA . ARG A 1 112 ? 9.690 -7.512 4.271 1.00 84.62 112 ARG A CA 1
ATOM 896 C C . ARG A 1 112 ? 8.735 -7.814 3.117 1.00 84.62 112 ARG A C 1
ATOM 898 O O . ARG A 1 112 ? 7.834 -8.636 3.230 1.00 84.62 112 ARG A O 1
ATOM 905 N N . THR A 1 113 ? 8.922 -7.154 1.978 1.00 81.75 113 THR A N 1
ATOM 906 C CA . THR A 1 113 ? 8.054 -7.357 0.803 1.00 81.75 113 THR A CA 1
ATOM 907 C C . THR A 1 113 ? 8.293 -8.690 0.087 1.00 81.75 113 THR A C 1
ATOM 909 O O . THR A 1 113 ? 7.449 -9.101 -0.708 1.00 81.75 113 THR A O 1
ATOM 912 N N . ASP A 1 114 ? 9.414 -9.362 0.362 1.00 74.81 114 ASP A N 1
ATOM 913 C CA . ASP A 1 114 ? 9.764 -10.704 -0.117 1.00 74.81 114 ASP A CA 1
ATOM 914 C C . ASP A 1 114 ? 9.401 -11.818 0.880 1.00 74.81 114 ASP A C 1
ATOM 916 O O . ASP A 1 114 ? 9.578 -13.003 0.580 1.00 74.81 114 ASP A O 1
ATOM 920 N N . GLU A 1 115 ? 8.867 -11.465 2.052 1.00 67.50 115 GLU A N 1
ATOM 921 C CA . GLU A 1 115 ? 8.527 -12.425 3.093 1.00 67.50 115 GLU A CA 1
ATOM 922 C C . GLU A 1 115 ? 7.337 -13.294 2.658 1.00 67.50 115 GLU A C 1
ATOM 924 O O . GLU A 1 115 ? 6.182 -12.867 2.593 1.00 67.50 115 GLU A O 1
ATOM 929 N N . ARG A 1 116 ? 7.613 -14.562 2.341 1.00 60.03 116 ARG A N 1
ATOM 930 C CA . ARG A 1 116 ? 6.572 -15.545 2.038 1.00 60.03 116 ARG A CA 1
ATOM 931 C C . ARG A 1 116 ? 6.038 -16.135 3.331 1.00 60.03 116 ARG A C 1
ATOM 933 O O . ARG A 1 116 ? 6.642 -17.030 3.914 1.00 60.03 116 ARG A O 1
ATOM 940 N N . THR A 1 117 ? 4.855 -15.700 3.746 1.00 53.03 117 THR A N 1
ATOM 941 C CA . THR A 1 117 ? 4.087 -16.448 4.743 1.00 53.03 117 THR A CA 1
ATOM 942 C C . THR A 1 117 ? 3.391 -17.617 4.053 1.00 53.03 117 THR A C 1
ATOM 944 O O . THR A 1 117 ? 2.366 -17.432 3.389 1.00 53.03 117 THR A O 1
ATOM 947 N N . PHE A 1 118 ? 3.979 -18.809 4.179 1.00 45.31 118 PHE A N 1
ATOM 948 C CA . PHE A 1 118 ? 3.290 -20.073 3.937 1.00 45.31 118 PHE A CA 1
ATOM 949 C C . PHE A 1 118 ? 2.371 -20.323 5.133 1.00 45.31 118 PHE A C 1
ATOM 951 O O . PHE A 1 118 ? 2.835 -20.670 6.218 1.00 45.31 118 PHE A O 1
ATOM 958 N N . TYR A 1 119 ? 1.076 -20.096 4.953 1.00 43.09 119 TYR A N 1
ATOM 959 C CA . TYR A 1 119 ? 0.076 -20.730 5.801 1.00 43.09 119 TYR A CA 1
ATOM 960 C C . TYR A 1 119 ? -0.340 -21.988 5.044 1.00 43.09 119 TYR A C 1
ATOM 962 O O . TYR A 1 119 ? -1.026 -21.886 4.028 1.00 43.09 119 TYR A O 1
ATOM 970 N N . GLY A 1 120 ? 0.230 -23.123 5.451 1.00 38.28 120 GLY A N 1
ATOM 971 C CA . GLY A 1 120 ? -0.286 -24.443 5.091 1.00 38.28 120 GLY A CA 1
ATOM 972 C C . GLY A 1 120 ? -1.534 -24.761 5.895 1.00 38.28 120 GLY A C 1
ATOM 973 O O . GLY A 1 120 ? -1.657 -24.202 7.011 1.00 38.28 120 GLY A O 1
#